Protein AF-A0A5C1QBK5-F1 (afdb_monomer_lite)

Radius of gyration: 17.24 Å; chains: 1; bounding box: 45×34×49 Å

pLDDT: mean 83.77, std 10.71, range [50.0, 95.56]

Foldseek 3Di:
DQVLQVVLLVLLVVLLCLCCVQCCDPLNVLLLVQQDDDPLLVVLSVCSVVNSCVQAPDRHRDLVSSVSNLLSLLSSLLSCVVPCVVCVVVSSVVRGDPPDDDPVRVVVSVVSSVCNVVSSLVSLVSSVVSLVSSQVVQCVVQVPHDGPCVVDPSNVCSCVSSVCSVVVVVD

Organism: NCBI:txid252967

Sequence (171 aa):
MERDNIEILDKIDELQEHFYNYLFTKTVRDISLVVKLKEKDWDYIKRLEGQKSLIFGRRTFKIEEIYQVLVPFVKFIKGVREDVFPHFEIIVKTNTPRLSLSPQEKSIRNILVDNYERNIYTLGKIVLELYELVVVEDLKENKNSTPLCLTMVDIKDIEKDLSFIEDYQNK

Structure (mmCIF, N/CA/C/O backbone):
data_AF-A0A5C1QBK5-F1
#
_entry.id   AF-A0A5C1QBK5-F1
#
loop_
_atom_s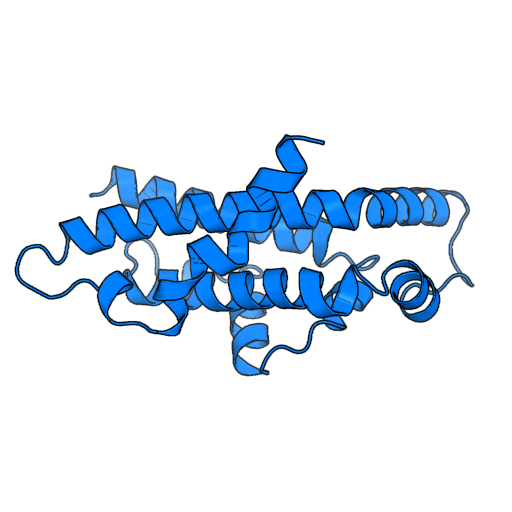ite.group_PDB
_atom_site.id
_atom_site.type_symbol
_atom_site.label_atom_id
_atom_site.label_alt_id
_atom_site.label_comp_id
_atom_site.label_asym_id
_atom_site.label_entity_id
_atom_site.label_seq_id
_atom_site.pdbx_PDB_ins_code
_atom_site.Cartn_x
_atom_site.Cartn_y
_atom_site.Cartn_z
_atom_site.occupancy
_atom_site.B_iso_or_equiv
_atom_site.auth_seq_id
_atom_site.auth_comp_id
_atom_site.auth_asym_id
_atom_site.auth_atom_id
_atom_site.pdbx_PDB_model_num
ATOM 1 N N . MET A 1 1 ? -7.191 9.465 22.309 1.00 52.06 1 MET A N 1
ATOM 2 C CA . MET A 1 1 ? -8.012 10.228 21.346 1.00 52.06 1 MET A CA 1
ATOM 3 C C . MET A 1 1 ? -7.168 11.194 20.535 1.00 52.06 1 MET A C 1
ATOM 5 O O . MET A 1 1 ? -6.851 10.835 19.421 1.00 52.06 1 MET A O 1
ATOM 9 N N . GLU A 1 2 ? -6.724 12.360 21.031 1.00 58.59 2 GLU A N 1
ATOM 10 C CA . GLU A 1 2 ? -6.008 13.308 20.141 1.00 58.59 2 GLU A CA 1
ATOM 11 C C . GLU A 1 2 ? -4.631 12.792 19.671 1.00 58.59 2 GLU A C 1
ATOM 13 O O . GLU A 1 2 ? -4.228 13.067 18.549 1.00 58.59 2 GLU A O 1
ATOM 18 N N . ARG A 1 3 ? -3.938 11.982 20.488 1.00 58.97 3 ARG A N 1
ATOM 19 C CA . ARG A 1 3 ? -2.621 11.413 20.149 1.00 58.97 3 ARG A CA 1
ATOM 20 C C . ARG A 1 3 ? -2.696 10.247 19.154 1.00 58.97 3 ARG A C 1
ATOM 22 O O . ARG A 1 3 ? -1.925 10.230 18.205 1.00 58.97 3 ARG A O 1
ATOM 29 N N . ASP A 1 4 ? -3.645 9.333 19.348 1.00 62.50 4 ASP A N 1
ATOM 30 C CA . ASP A 1 4 ? -3.846 8.160 18.477 1.00 62.50 4 ASP A CA 1
ATOM 31 C C . ASP A 1 4 ? -4.319 8.594 17.072 1.00 62.50 4 ASP A C 1
ATOM 33 O O . ASP A 1 4 ? -3.894 8.053 16.054 1.00 62.50 4 ASP A O 1
ATOM 37 N N . ASN A 1 5 ? -5.108 9.676 17.003 1.00 75.00 5 ASN A N 1
ATOM 38 C CA . ASN A 1 5 ? -5.516 10.289 15.739 1.00 75.00 5 ASN A CA 1
ATOM 39 C C . ASN A 1 5 ? -4.343 10.910 14.969 1.00 75.00 5 ASN A C 1
ATOM 41 O O . ASN A 1 5 ? -4.365 10.918 13.741 1.00 75.00 5 ASN A O 1
ATOM 45 N N . ILE A 1 6 ? -3.331 11.438 15.664 1.00 82.31 6 ILE A N 1
ATOM 46 C CA . ILE A 1 6 ? -2.122 11.963 15.014 1.00 82.31 6 ILE A CA 1
ATOM 47 C C . ILE A 1 6 ? -1.321 10.809 14.411 1.00 82.31 6 ILE A C 1
ATOM 49 O O . ILE A 1 6 ? -0.935 10.896 13.254 1.00 82.31 6 ILE A O 1
ATOM 53 N N . GLU A 1 7 ? -1.159 9.704 15.138 1.00 87.56 7 GLU A N 1
ATOM 54 C CA . GLU A 1 7 ? -0.406 8.539 14.658 1.00 87.56 7 GLU A CA 1
ATOM 55 C C . GLU A 1 7 ? -1.036 7.897 13.410 1.00 87.56 7 GLU A C 1
ATOM 57 O O . GLU A 1 7 ? -0.335 7.613 12.439 1.00 87.56 7 GLU A O 1
ATOM 62 N N . ILE A 1 8 ? -2.367 7.749 13.379 1.00 89.38 8 ILE A N 1
ATOM 63 C CA . ILE A 1 8 ? -3.096 7.277 12.187 1.00 89.38 8 ILE A CA 1
ATOM 64 C C . ILE A 1 8 ? -2.873 8.222 11.000 1.00 89.38 8 ILE A C 1
ATOM 66 O O . ILE A 1 8 ? -2.632 7.775 9.877 1.00 89.38 8 ILE A O 1
ATOM 70 N N . LEU A 1 9 ? -2.941 9.536 11.229 1.00 87.31 9 LEU A N 1
ATOM 71 C CA . LEU A 1 9 ? -2.719 10.521 10.174 1.00 87.31 9 LEU A CA 1
ATOM 72 C C . LEU A 1 9 ? -1.276 10.484 9.665 1.00 87.31 9 LEU A C 1
ATOM 74 O O . LEU A 1 9 ? -1.084 10.522 8.449 1.00 87.31 9 LEU A O 1
ATOM 78 N N . ASP A 1 10 ? -0.290 10.379 10.548 1.00 89.00 10 ASP A N 1
ATOM 79 C CA . ASP A 1 10 ? 1.123 10.275 10.180 1.00 89.00 10 ASP A CA 1
ATOM 80 C C . ASP A 1 10 ? 1.373 9.005 9.351 1.00 89.00 10 ASP A C 1
ATOM 82 O O . ASP A 1 10 ? 2.057 9.053 8.328 1.00 89.00 10 ASP A O 1
ATOM 86 N N . LYS A 1 11 ? 0.733 7.881 9.701 1.00 91.69 11 LYS A N 1
ATOM 87 C CA . LYS A 1 11 ? 0.807 6.650 8.898 1.00 91.69 11 LYS A CA 1
ATOM 88 C C . LYS A 1 11 ? 0.146 6.765 7.532 1.00 91.69 11 LYS A C 1
ATOM 90 O O . LYS A 1 11 ? 0.627 6.170 6.570 1.00 91.69 11 LYS A O 1
ATOM 95 N N . ILE A 1 12 ? -0.920 7.548 7.407 1.00 90.69 12 ILE A N 1
ATOM 96 C CA . ILE A 1 12 ? -1.511 7.855 6.099 1.00 90.69 12 ILE A CA 1
ATOM 97 C C . ILE A 1 12 ? -0.558 8.707 5.249 1.00 90.69 12 ILE A C 1
ATOM 99 O O . ILE A 1 12 ? -0.485 8.486 4.040 1.00 90.69 12 ILE A O 1
ATOM 103 N N . ASP A 1 13 ? 0.179 9.645 5.855 1.00 89.44 13 ASP A N 1
ATOM 104 C CA . ASP A 1 13 ? 1.202 10.413 5.131 1.00 89.44 13 ASP A CA 1
ATOM 105 C C . ASP A 1 13 ? 2.324 9.495 4.653 1.00 89.44 13 ASP A C 1
ATOM 107 O O . ASP A 1 13 ? 2.663 9.513 3.472 1.00 89.44 13 ASP A O 1
ATOM 111 N N . GLU A 1 14 ? 2.831 8.626 5.530 1.00 93.06 14 GLU A N 1
ATOM 112 C CA . GLU A 1 14 ? 3.853 7.640 5.174 1.00 93.06 14 GLU A CA 1
ATOM 113 C C . GLU A 1 14 ? 3.384 6.727 4.028 1.00 93.06 14 GLU A C 1
ATOM 115 O O . GLU A 1 14 ? 4.115 6.510 3.060 1.00 93.06 14 GLU A O 1
ATOM 120 N N . LEU A 1 15 ? 2.137 6.245 4.091 1.00 93.81 15 LEU A N 1
ATOM 121 C CA . LEU A 1 15 ? 1.512 5.429 3.047 1.00 93.81 15 LEU A CA 1
ATOM 122 C C . LEU A 1 15 ? 1.484 6.157 1.699 1.00 93.81 15 LEU A C 1
ATOM 124 O O . LEU A 1 15 ? 1.881 5.597 0.673 1.00 93.81 15 LEU A O 1
ATOM 128 N N . GLN A 1 16 ? 1.002 7.402 1.702 1.00 92.19 16 GLN A N 1
ATOM 129 C CA . GLN A 1 16 ? 0.897 8.227 0.506 1.00 92.19 16 GLN A CA 1
ATOM 130 C C . GLN A 1 16 ? 2.285 8.506 -0.076 1.00 92.19 16 GLN A C 1
ATOM 132 O O . GLN A 1 16 ? 2.523 8.248 -1.258 1.00 92.19 16 GLN A O 1
ATOM 137 N N . GLU A 1 17 ? 3.199 9.032 0.738 1.00 91.94 17 GLU A N 1
ATOM 138 C CA . GLU A 1 17 ? 4.552 9.370 0.311 1.00 91.94 17 GLU A CA 1
ATOM 139 C C . GLU A 1 17 ? 5.257 8.150 -0.269 1.00 91.94 17 GLU A C 1
ATOM 141 O O . GLU A 1 17 ? 5.819 8.229 -1.363 1.00 91.94 17 GLU A O 1
ATOM 146 N N . HIS A 1 18 ? 5.176 7.004 0.408 1.00 94.19 18 HIS A N 1
ATOM 147 C CA . HIS A 1 18 ? 5.823 5.787 -0.059 1.00 94.19 18 HIS A CA 1
ATOM 148 C C . HIS A 1 18 ? 5.244 5.310 -1.396 1.00 94.19 18 HIS A C 1
ATOM 150 O O . HIS A 1 18 ? 5.989 5.017 -2.337 1.00 94.19 18 HIS A O 1
ATOM 156 N N . PHE A 1 19 ? 3.915 5.288 -1.531 1.00 94.31 19 PHE A N 1
ATOM 157 C CA . PHE A 1 19 ? 3.277 4.882 -2.780 1.00 94.31 19 PHE A CA 1
ATOM 158 C C . PHE A 1 19 ? 3.685 5.782 -3.954 1.00 94.31 19 PHE A C 1
ATOM 160 O O . PHE A 1 19 ? 4.154 5.285 -4.982 1.00 94.31 19 PHE A O 1
ATOM 167 N N . TYR A 1 20 ? 3.567 7.104 -3.815 1.00 92.12 20 TYR A N 1
ATOM 168 C CA . TYR A 1 20 ? 3.830 8.023 -4.925 1.00 92.12 20 TYR A CA 1
ATOM 169 C C . TYR A 1 20 ? 5.321 8.165 -5.252 1.00 92.12 20 TYR A C 1
ATOM 171 O O . TYR A 1 20 ? 5.682 8.218 -6.431 1.00 92.12 20 TYR A O 1
ATOM 179 N N . ASN A 1 21 ? 6.197 8.144 -4.244 1.00 91.50 21 ASN A N 1
ATOM 180 C CA . ASN A 1 21 ? 7.635 8.327 -4.447 1.00 91.50 21 ASN A CA 1
ATOM 181 C C . ASN A 1 21 ? 8.349 7.069 -4.949 1.00 91.50 21 ASN A C 1
ATOM 183 O O . ASN A 1 21 ? 9.421 7.192 -5.543 1.00 91.50 21 ASN A O 1
ATOM 187 N N . TYR A 1 22 ? 7.778 5.875 -4.747 1.00 90.75 22 TYR A N 1
ATOM 188 C CA . TYR A 1 22 ? 8.465 4.623 -5.082 1.00 90.75 22 TYR A CA 1
ATOM 189 C C . TYR A 1 22 ? 7.689 3.687 -6.004 1.00 90.75 22 TYR A C 1
ATOM 191 O O . TYR A 1 22 ? 8.316 2.957 -6.768 1.00 90.75 22 TYR A O 1
ATOM 199 N N . LEU A 1 23 ? 6.355 3.711 -5.982 1.00 91.69 23 LEU A N 1
ATOM 200 C CA . LEU A 1 23 ? 5.511 2.770 -6.734 1.00 91.69 23 LEU A CA 1
ATOM 201 C C . LEU A 1 23 ? 4.685 3.444 -7.830 1.00 91.69 23 LEU A C 1
ATOM 203 O O . LEU A 1 23 ? 4.224 2.773 -8.753 1.00 91.69 23 LEU A O 1
ATOM 207 N N . PHE A 1 24 ? 4.543 4.766 -7.780 1.00 91.06 24 PHE A N 1
ATOM 208 C CA . PHE A 1 24 ? 3.801 5.545 -8.769 1.00 91.06 24 PHE A CA 1
ATOM 209 C C . PHE A 1 24 ? 4.639 6.631 -9.455 1.00 91.06 24 PHE A C 1
ATOM 211 O O . PHE A 1 24 ? 4.108 7.565 -10.058 1.00 91.06 24 PHE A O 1
ATOM 218 N N . THR A 1 25 ? 5.965 6.482 -9.432 1.00 87.12 25 THR A N 1
ATOM 219 C CA . THR A 1 25 ? 6.871 7.356 -10.189 1.00 87.12 25 THR A CA 1
ATOM 220 C C . THR A 1 25 ? 6.690 7.167 -11.690 1.00 87.12 25 THR A C 1
ATOM 222 O O . THR A 1 25 ? 6.301 6.094 -12.149 1.00 87.12 25 THR A O 1
ATOM 225 N N . LYS A 1 26 ? 7.087 8.163 -12.493 1.00 84.19 26 LYS A N 1
ATOM 226 C CA . LYS A 1 26 ? 7.086 8.077 -13.967 1.00 84.19 26 LYS A CA 1
ATOM 227 C C . LYS A 1 26 ? 7.711 6.780 -14.511 1.00 84.19 26 LYS A C 1
ATOM 229 O O . LYS A 1 26 ? 7.335 6.327 -15.583 1.00 84.19 26 LYS A O 1
ATOM 234 N N . THR A 1 27 ? 8.667 6.205 -13.789 1.00 81.69 27 THR A N 1
ATOM 235 C CA . THR A 1 27 ? 9.446 5.047 -14.227 1.00 81.69 27 THR A CA 1
ATOM 236 C C . THR A 1 27 ? 8.742 3.711 -14.004 1.00 81.69 27 THR A C 1
ATOM 238 O O . THR A 1 27 ? 8.862 2.825 -14.844 1.00 81.69 27 THR A O 1
ATOM 241 N N . VAL A 1 28 ? 8.045 3.543 -12.876 1.00 86.62 28 VAL A N 1
ATOM 242 C CA . VAL A 1 28 ? 7.423 2.258 -12.489 1.00 86.62 28 VAL A CA 1
ATOM 243 C C . VAL A 1 28 ? 5.898 2.322 -12.414 1.00 86.62 28 VAL A C 1
ATOM 245 O O . VAL A 1 28 ? 5.253 1.301 -12.201 1.00 86.62 28 VAL A O 1
ATOM 248 N N . ARG A 1 29 ? 5.301 3.495 -12.649 1.00 89.81 29 ARG A N 1
ATOM 249 C CA . ARG A 1 29 ? 3.847 3.684 -12.684 1.00 89.81 29 ARG A CA 1
ATOM 250 C C . ARG A 1 29 ? 3.162 2.710 -13.633 1.00 89.81 29 ARG A C 1
ATOM 252 O O . ARG A 1 29 ? 2.156 2.126 -13.253 1.00 89.81 29 ARG A O 1
ATOM 259 N N . ASP A 1 30 ? 3.712 2.502 -14.825 1.00 88.88 30 ASP A N 1
ATOM 260 C CA . ASP A 1 30 ? 3.095 1.619 -15.820 1.00 88.88 30 ASP A CA 1
ATOM 261 C C . ASP A 1 30 ? 3.122 0.144 -15.389 1.00 88.88 30 ASP A C 1
ATOM 263 O O . ASP A 1 30 ? 2.242 -0.615 -15.775 1.00 88.88 30 ASP A O 1
ATOM 267 N N . ILE A 1 31 ? 4.068 -0.257 -14.527 1.00 90.00 31 ILE A N 1
ATOM 268 C CA . ILE A 1 31 ? 4.068 -1.579 -13.877 1.00 90.00 31 ILE A CA 1
ATOM 269 C C . ILE A 1 31 ? 2.905 -1.654 -12.881 1.00 90.00 31 ILE A C 1
ATOM 271 O O . ILE A 1 31 ? 2.113 -2.591 -12.923 1.00 90.00 31 ILE A O 1
ATOM 275 N N . SER A 1 32 ? 2.758 -0.637 -12.028 1.00 90.50 32 SER A N 1
ATOM 276 C CA . SER A 1 32 ? 1.678 -0.558 -11.035 1.00 90.50 32 SER A CA 1
ATOM 277 C C . SER A 1 32 ? 0.285 -0.477 -11.670 1.00 90.50 32 SER A C 1
ATOM 279 O O . SER A 1 32 ? -0.674 -1.016 -11.127 1.00 90.50 32 SER A O 1
ATOM 281 N N . LEU A 1 33 ? 0.155 0.144 -12.844 1.00 92.06 33 LEU A N 1
ATOM 282 C CA . LEU A 1 33 ? -1.109 0.237 -13.580 1.00 92.06 33 LEU A CA 1
ATOM 283 C C . LEU A 1 33 ? -1.544 -1.079 -14.247 1.00 92.06 33 LEU A C 1
ATOM 285 O O . LEU A 1 33 ? -2.687 -1.166 -14.693 1.00 92.06 33 LEU A O 1
ATOM 289 N N . VAL A 1 34 ? -0.687 -2.109 -14.293 1.00 91.75 34 VAL A N 1
ATOM 290 C CA . VAL A 1 34 ? -1.093 -3.458 -14.740 1.00 91.75 34 VAL A CA 1
ATOM 291 C C . VAL A 1 34 ? -2.099 -4.085 -13.773 1.00 91.75 34 VAL A C 1
ATOM 293 O O . VAL A 1 34 ? -2.924 -4.902 -14.187 1.00 91.75 34 VAL A O 1
ATOM 296 N N . VAL A 1 35 ? -2.061 -3.684 -12.501 1.00 93.12 35 VAL A N 1
ATOM 297 C CA . VAL A 1 35 ? -2.959 -4.196 -11.470 1.00 93.12 35 VAL A CA 1
ATOM 298 C C . VAL A 1 35 ? -4.405 -3.820 -11.789 1.00 93.12 35 VAL A C 1
ATOM 300 O O . VAL A 1 35 ? -4.774 -2.643 -11.878 1.00 93.12 35 VAL A O 1
ATOM 303 N N . LYS A 1 36 ? -5.256 -4.839 -11.927 1.00 90.31 36 LYS A N 1
ATOM 304 C CA . LYS A 1 36 ? -6.671 -4.672 -12.274 1.00 90.31 36 LYS A CA 1
ATOM 305 C C . LYS A 1 36 ? -7.502 -4.306 -11.047 1.00 90.31 36 LYS A C 1
ATOM 307 O O . LYS A 1 36 ? -8.185 -5.145 -10.466 1.00 90.31 36 LYS A O 1
ATOM 312 N N . LEU A 1 37 ? -7.485 -3.029 -10.683 1.00 92.12 37 LEU A N 1
ATOM 313 C CA . LEU A 1 37 ? -8.414 -2.477 -9.697 1.00 92.12 37 LEU A CA 1
ATOM 314 C C . LEU A 1 37 ? -9.679 -1.937 -10.360 1.00 92.12 37 LEU A C 1
ATOM 316 O O . LEU A 1 37 ? -9.672 -1.524 -11.522 1.00 92.12 37 LEU A O 1
ATOM 320 N N . LYS A 1 38 ? -10.777 -1.900 -9.598 1.00 93.00 38 LYS A N 1
ATOM 321 C CA . LYS A 1 38 ? -11.982 -1.180 -10.023 1.00 93.00 38 LYS A CA 1
ATOM 322 C C . LYS A 1 38 ? -11.653 0.310 -10.111 1.00 93.00 38 LYS A C 1
ATOM 324 O O . LYS A 1 38 ? -10.895 0.819 -9.291 1.00 93.00 38 LYS A O 1
ATOM 329 N N . GLU A 1 39 ? -12.273 1.016 -11.053 1.00 89.75 39 GLU A N 1
ATOM 330 C CA . GLU A 1 39 ? -12.058 2.459 -11.258 1.00 89.75 39 GLU A CA 1
ATOM 331 C C . GLU A 1 39 ? -12.210 3.257 -9.957 1.00 89.75 39 GLU A C 1
ATOM 333 O O . GLU A 1 39 ? -11.337 4.046 -9.613 1.00 89.75 39 GLU A O 1
ATOM 338 N N . LYS A 1 40 ? -13.235 2.929 -9.159 1.00 90.06 40 LYS A N 1
ATOM 339 C CA . LYS A 1 40 ? -13.445 3.527 -7.837 1.00 90.06 40 LYS A CA 1
ATOM 340 C C . LYS A 1 40 ? -12.234 3.393 -6.904 1.00 90.06 40 LYS A C 1
ATOM 342 O O . LYS A 1 40 ? -11.917 4.339 -6.198 1.00 90.06 40 LYS A O 1
ATOM 347 N N . ASP A 1 41 ? -11.559 2.243 -6.897 1.00 91.62 41 ASP A N 1
ATOM 348 C CA . ASP A 1 41 ? -10.449 1.971 -5.981 1.00 91.62 41 ASP A CA 1
ATOM 349 C C . ASP A 1 41 ? -9.212 2.770 -6.437 1.00 91.62 41 ASP A C 1
ATOM 351 O O . ASP A 1 41 ? -8.529 3.386 -5.620 1.00 91.62 41 ASP A O 1
ATOM 355 N N . TRP A 1 42 ? -8.993 2.870 -7.756 1.00 92.38 42 TRP A N 1
ATOM 356 C CA . TRP A 1 42 ? -7.981 3.761 -8.331 1.00 92.38 42 TRP A CA 1
ATOM 357 C C . TRP A 1 42 ? -8.251 5.235 -8.033 1.00 92.38 42 TRP A C 1
ATOM 359 O O . TRP A 1 42 ? -7.317 5.977 -7.736 1.00 92.38 42 TRP A O 1
ATOM 369 N N . ASP A 1 43 ? -9.503 5.674 -8.116 1.00 88.31 43 ASP A N 1
ATOM 370 C CA . ASP A 1 43 ? -9.870 7.058 -7.830 1.00 88.31 43 ASP A CA 1
ATOM 371 C C . ASP A 1 43 ? -9.642 7.415 -6.363 1.00 88.31 43 ASP A C 1
ATOM 373 O O . ASP A 1 43 ? -9.169 8.513 -6.076 1.00 88.31 43 ASP A O 1
ATOM 377 N N . TYR A 1 44 ? -9.908 6.491 -5.437 1.00 87.12 44 TYR A N 1
ATOM 378 C CA . TYR A 1 44 ? -9.576 6.683 -4.026 1.00 87.12 44 TYR A CA 1
ATOM 379 C C . TYR A 1 44 ? -8.065 6.812 -3.804 1.00 87.12 44 TYR A C 1
ATOM 381 O O . TYR A 1 44 ? -7.638 7.766 -3.153 1.00 87.12 44 TYR A O 1
ATOM 389 N N . ILE A 1 45 ? -7.253 5.932 -4.402 1.00 90.31 45 ILE A N 1
ATOM 390 C CA . ILE A 1 45 ? -5.784 6.031 -4.325 1.00 90.31 45 ILE A CA 1
ATOM 391 C C . ILE A 1 45 ? -5.314 7.387 -4.869 1.00 90.31 45 ILE A C 1
ATOM 393 O O . ILE A 1 45 ? -4.562 8.088 -4.194 1.00 90.31 45 ILE A O 1
ATOM 397 N N . LYS A 1 46 ? -5.801 7.803 -6.047 1.00 86.69 46 LYS A N 1
ATOM 398 C CA . LYS A 1 46 ? -5.445 9.087 -6.685 1.00 86.69 46 LYS A CA 1
ATOM 399 C C . LYS A 1 46 ? -5.851 10.301 -5.862 1.00 86.69 46 LYS A C 1
ATOM 401 O O . LYS A 1 46 ? -5.121 11.281 -5.830 1.00 86.69 46 LYS A O 1
ATOM 406 N N . ARG A 1 47 ? -7.002 10.266 -5.189 1.00 83.19 47 ARG A N 1
ATOM 407 C CA . ARG A 1 47 ? -7.436 11.378 -4.327 1.00 83.19 47 ARG A CA 1
ATOM 408 C C . ARG A 1 47 ? -6.484 11.605 -3.161 1.00 83.19 47 ARG A C 1
ATOM 410 O O . ARG A 1 47 ? -6.369 12.734 -2.702 1.00 83.19 47 ARG A O 1
ATOM 417 N N . LEU A 1 48 ? -5.769 10.580 -2.706 1.00 82.31 48 LEU A N 1
ATOM 418 C CA . LEU A 1 48 ? -4.744 10.780 -1.687 1.00 82.31 48 LEU A CA 1
ATOM 419 C C . LEU A 1 48 ? -3.545 11.571 -2.213 1.00 82.31 48 LEU A C 1
ATOM 421 O O . LEU A 1 48 ? -2.855 12.167 -1.402 1.00 82.31 48 LEU A O 1
ATOM 425 N N . GLU A 1 49 ? -3.329 11.679 -3.529 1.00 81.12 49 GLU A N 1
ATOM 426 C CA . GLU A 1 49 ? -2.280 12.524 -4.112 1.00 81.12 49 GLU A CA 1
ATOM 427 C C . GLU A 1 49 ? -2.551 14.012 -3.824 1.00 81.12 49 GLU A C 1
ATOM 429 O O . GLU A 1 49 ? -3.252 14.712 -4.555 1.00 81.12 49 GLU A O 1
ATOM 434 N N . GLY A 1 50 ? -2.016 14.507 -2.707 1.00 66.12 50 GLY A N 1
ATOM 435 C CA . GLY A 1 50 ? -2.074 15.923 -2.343 1.00 66.12 50 GLY A CA 1
ATOM 436 C C . GLY A 1 50 ? -3.433 16.429 -1.844 1.00 66.12 50 GLY A C 1
ATOM 437 O O . GLY A 1 50 ? -3.565 17.634 -1.627 1.00 66.12 50 GLY A O 1
ATOM 438 N N . GLN A 1 51 ? -4.432 15.561 -1.622 1.00 68.56 51 GLN A N 1
ATOM 439 C CA . GLN A 1 51 ? -5.757 15.969 -1.116 1.00 68.56 51 GLN A CA 1
ATOM 440 C C . GLN A 1 51 ? -6.153 15.341 0.225 1.00 68.56 51 GLN A C 1
ATOM 442 O O . GLN A 1 51 ? -7.331 15.339 0.578 1.00 68.56 51 GLN A O 1
ATOM 447 N N . LYS A 1 52 ? -5.188 14.883 1.032 1.00 68.00 52 LYS A N 1
ATOM 448 C CA . LYS A 1 52 ? -5.442 14.366 2.390 1.00 68.00 52 LYS A CA 1
ATOM 449 C C . LYS A 1 52 ? -6.337 15.290 3.233 1.00 68.00 52 LYS A C 1
ATOM 451 O O . LYS A 1 52 ? -7.267 14.830 3.890 1.00 68.00 52 LYS A O 1
ATOM 456 N N . SER A 1 53 ? -6.110 16.604 3.163 1.00 64.50 53 SER A N 1
ATOM 457 C CA . SER A 1 53 ? -6.902 17.612 3.888 1.00 64.50 53 SER A CA 1
ATOM 458 C C . SER A 1 53 ? -8.359 17.728 3.418 1.00 64.50 53 SER A C 1
ATOM 460 O O . SER A 1 53 ? -9.205 18.204 4.177 1.00 64.50 53 SER A O 1
ATOM 462 N N . LEU A 1 54 ? -8.661 17.295 2.188 1.00 61.22 54 LEU A N 1
ATOM 463 C CA . LEU A 1 54 ? -10.024 17.207 1.657 1.00 61.22 54 LEU A CA 1
ATOM 464 C C . LEU A 1 54 ? -10.719 15.908 2.080 1.00 61.22 54 LEU A C 1
ATOM 466 O O . LEU A 1 54 ? -11.944 15.886 2.147 1.00 61.22 54 LEU A O 1
ATOM 470 N N . ILE A 1 55 ? -9.951 14.853 2.370 1.00 65.06 55 ILE A N 1
ATOM 471 C CA . ILE A 1 55 ? -10.473 13.537 2.760 1.00 65.06 55 ILE A CA 1
ATOM 472 C C . ILE A 1 55 ? -10.808 13.500 4.255 1.00 65.06 55 ILE A C 1
ATOM 474 O O . ILE A 1 55 ? -11.881 13.040 4.615 1.00 65.06 55 ILE A O 1
ATOM 478 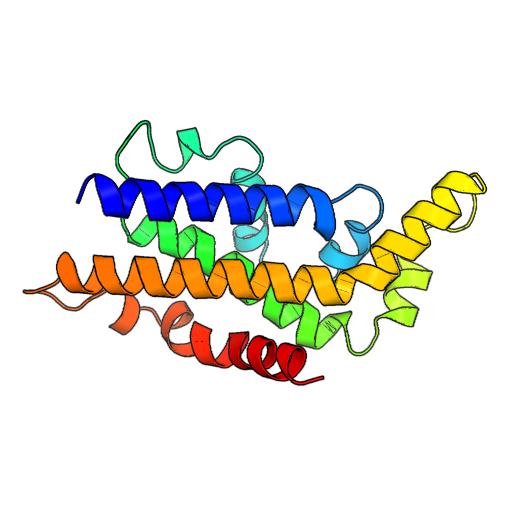N N . PHE A 1 56 ? -9.936 14.029 5.117 1.00 66.62 56 PHE A N 1
ATOM 479 C CA . PHE A 1 56 ? -10.056 13.879 6.580 1.00 66.62 56 PHE A CA 1
ATOM 480 C C . PHE A 1 56 ? -10.456 15.163 7.320 1.00 66.62 56 PHE A C 1
ATOM 482 O O . PHE A 1 56 ? -10.367 15.256 8.546 1.00 66.62 56 PHE A O 1
ATOM 489 N N . GLY A 1 57 ? -10.854 16.201 6.579 1.00 61.19 57 GLY A N 1
ATOM 490 C CA . GLY A 1 57 ? -11.041 17.536 7.139 1.00 61.19 57 GLY A CA 1
ATOM 491 C C . GLY A 1 57 ? -9.767 18.059 7.818 1.00 61.19 57 GLY A C 1
ATOM 492 O O . GLY A 1 57 ? -8.672 17.520 7.663 1.00 61.19 57 GLY A O 1
ATOM 493 N N . ARG A 1 58 ? -9.871 19.158 8.577 1.00 58.56 58 ARG A N 1
ATOM 494 C CA . ARG A 1 58 ? -8.674 19.776 9.173 1.00 58.56 58 ARG A CA 1
ATOM 495 C C . ARG A 1 58 ? -8.137 19.057 10.415 1.00 58.56 58 ARG A C 1
ATOM 497 O O . ARG A 1 58 ? -6.970 19.298 10.704 1.00 58.56 58 ARG A O 1
ATOM 504 N N . ARG A 1 59 ? -8.930 18.260 11.157 1.00 58.88 59 ARG A N 1
ATOM 505 C CA . ARG A 1 59 ? -8.519 17.650 12.455 1.00 58.88 59 ARG A CA 1
ATOM 506 C C . ARG A 1 59 ? -9.313 16.416 12.930 1.00 58.88 59 ARG A C 1
ATOM 508 O O . ARG A 1 59 ? -9.020 15.918 14.011 1.00 58.88 59 ARG A O 1
ATOM 515 N N . THR A 1 60 ? -10.326 15.945 12.202 1.00 68.00 60 THR A N 1
ATOM 516 C CA . THR A 1 60 ? -11.207 14.858 12.674 1.00 68.00 60 THR A CA 1
ATOM 517 C C . THR A 1 60 ? -11.639 13.993 11.500 1.00 68.00 60 THR A C 1
ATOM 519 O O . THR A 1 60 ? -12.332 14.493 10.616 1.00 68.00 60 THR A O 1
ATOM 522 N N . PHE A 1 61 ? -11.260 12.719 11.523 1.00 77.69 61 PHE A N 1
ATOM 523 C CA . PHE A 1 61 ? -11.703 11.709 10.568 1.00 77.69 61 PHE A CA 1
ATOM 524 C C . PHE A 1 61 ? -12.711 10.767 11.219 1.00 77.69 61 PHE A C 1
ATOM 526 O O . PHE A 1 61 ? -12.753 10.635 12.443 1.00 77.69 61 PHE A O 1
ATOM 533 N N . LYS A 1 62 ? -13.504 10.096 10.392 1.00 84.88 62 LYS A N 1
ATOM 534 C CA . LYS A 1 62 ? -14.275 8.923 10.796 1.00 84.88 62 LYS A CA 1
ATOM 535 C C . LYS A 1 62 ? -13.489 7.659 10.471 1.00 84.88 62 LYS A C 1
ATOM 537 O O . LYS A 1 62 ? -12.828 7.595 9.436 1.00 84.88 62 LYS A O 1
ATOM 542 N N . ILE A 1 63 ? -13.586 6.637 11.314 1.00 86.88 63 ILE A N 1
ATOM 543 C CA . ILE A 1 63 ? -12.913 5.347 11.098 1.00 86.88 63 ILE A CA 1
ATOM 544 C C . ILE A 1 63 ? -13.281 4.741 9.732 1.00 86.88 63 ILE A C 1
ATOM 546 O O . ILE A 1 63 ? -12.417 4.220 9.026 1.00 86.88 63 ILE A O 1
ATOM 550 N N . GLU A 1 64 ? -14.534 4.898 9.295 1.00 86.44 64 GLU A N 1
ATOM 551 C CA . GLU A 1 64 ? -14.996 4.488 7.967 1.00 86.44 64 GLU A CA 1
ATOM 552 C C . GLU A 1 64 ? -14.169 5.110 6.832 1.00 86.44 64 GLU A C 1
ATOM 554 O O . GLU A 1 64 ? -13.919 4.455 5.821 1.00 86.44 64 GLU A O 1
ATOM 559 N N . GLU A 1 65 ? -13.748 6.370 6.976 1.00 86.38 65 GLU A N 1
ATOM 560 C CA . GLU A 1 65 ? -12.959 7.086 5.967 1.00 86.38 65 GLU A CA 1
ATOM 561 C C . GLU A 1 65 ? -11.548 6.501 5.866 1.00 86.38 65 GLU A C 1
ATOM 563 O O . GLU A 1 65 ? -11.005 6.386 4.767 1.00 86.38 65 GLU A O 1
ATOM 568 N N . ILE A 1 66 ? -10.972 6.057 6.988 1.00 88.38 66 ILE A N 1
ATOM 569 C CA . ILE A 1 66 ? -9.658 5.407 6.993 1.00 88.38 66 ILE A CA 1
ATOM 570 C C . ILE A 1 66 ? -9.739 4.026 6.338 1.00 88.38 66 ILE A C 1
ATOM 572 O O . ILE A 1 66 ? -8.889 3.676 5.518 1.00 88.38 66 ILE A O 1
ATOM 576 N N . TYR A 1 67 ? -10.802 3.261 6.596 1.00 89.31 67 TYR A N 1
ATOM 577 C CA . TYR A 1 67 ? -11.011 1.989 5.903 1.00 89.31 67 TYR A CA 1
ATOM 578 C C . TYR A 1 67 ? -11.253 2.154 4.397 1.00 89.31 67 TYR A C 1
ATOM 580 O O . TYR A 1 67 ? -10.795 1.321 3.611 1.00 89.31 67 TYR A O 1
ATOM 588 N N . GLN A 1 68 ? -11.907 3.240 3.968 1.00 88.19 68 GLN A N 1
ATOM 589 C CA . GLN A 1 68 ? -12.028 3.579 2.543 1.00 88.19 68 GLN A CA 1
ATOM 590 C C . GLN A 1 68 ? -10.673 3.860 1.882 1.00 88.19 68 GLN A C 1
ATOM 592 O O . GLN A 1 68 ? -10.548 3.667 0.674 1.00 88.19 68 GLN A O 1
ATOM 597 N N . VAL A 1 69 ? -9.666 4.274 2.656 1.00 88.00 69 VAL A N 1
ATOM 598 C CA . VAL A 1 69 ? -8.282 4.405 2.191 1.00 88.00 69 VAL A CA 1
ATOM 599 C C . VAL A 1 69 ? -7.563 3.061 2.189 1.00 88.00 69 VAL A C 1
ATOM 601 O O . VAL A 1 69 ? -6.974 2.699 1.175 1.00 88.00 69 VAL A O 1
ATOM 604 N N . LEU A 1 70 ? -7.640 2.294 3.276 1.00 91.12 70 LEU A N 1
ATOM 605 C CA . LEU A 1 70 ? -6.923 1.023 3.423 1.00 91.12 70 LEU A CA 1
ATOM 606 C C . LEU A 1 70 ? -7.295 -0.006 2.349 1.00 91.12 70 LEU A C 1
ATOM 608 O O . LEU A 1 70 ? -6.419 -0.601 1.720 1.00 91.12 70 LEU A O 1
ATOM 612 N N . VAL A 1 71 ? -8.593 -0.207 2.113 1.00 92.25 71 VAL A N 1
ATOM 613 C CA . VAL A 1 71 ? -9.094 -1.296 1.258 1.00 92.25 71 VAL A CA 1
ATOM 614 C C . VAL A 1 71 ? -8.543 -1.236 -0.180 1.00 92.25 71 VAL A C 1
ATOM 616 O O . VAL A 1 71 ? -8.084 -2.270 -0.676 1.00 92.25 71 VAL A O 1
ATOM 619 N N . PRO A 1 72 ? -8.536 -0.083 -0.878 1.00 93.50 72 PRO A N 1
ATOM 620 C CA . PRO A 1 72 ? -7.883 0.045 -2.180 1.00 93.50 72 PRO A CA 1
ATOM 621 C C . PRO A 1 72 ? -6.400 -0.344 -2.191 1.00 93.50 72 PRO A C 1
ATOM 623 O O . PRO A 1 72 ? -5.972 -1.026 -3.123 1.00 93.50 72 PRO A O 1
ATOM 626 N N . PHE A 1 73 ? -5.621 0.031 -1.170 1.00 94.81 73 PHE A N 1
ATOM 627 C CA . PHE A 1 73 ? -4.199 -0.328 -1.105 1.00 94.81 73 PHE A CA 1
ATOM 628 C C . PHE A 1 73 ? -3.983 -1.817 -0.854 1.00 94.81 73 PHE A C 1
ATOM 630 O O . PHE A 1 73 ? -3.119 -2.412 -1.493 1.00 94.81 73 PHE A O 1
ATOM 637 N N . VAL A 1 74 ? -4.794 -2.448 -0.003 1.00 94.44 74 VAL A N 1
ATOM 638 C CA . VAL A 1 74 ? -4.743 -3.908 0.188 1.00 94.44 74 VAL A CA 1
ATOM 639 C C . VAL A 1 74 ? -5.028 -4.626 -1.130 1.00 94.44 74 VAL A C 1
ATOM 641 O O . VAL A 1 74 ? -4.266 -5.500 -1.543 1.00 94.44 74 VAL A O 1
ATOM 644 N N . LYS A 1 75 ? -6.079 -4.207 -1.848 1.00 94.25 75 LYS A N 1
ATOM 645 C CA . LYS A 1 75 ? -6.417 -4.756 -3.172 1.00 94.25 75 LYS A CA 1
ATOM 646 C C . LYS A 1 75 ? -5.297 -4.533 -4.185 1.00 94.25 75 LYS A C 1
ATOM 648 O O . LYS A 1 75 ? -5.009 -5.435 -4.969 1.00 94.25 75 LYS A O 1
ATOM 653 N N . PHE A 1 76 ? -4.654 -3.365 -4.160 1.00 95.56 76 PHE A N 1
ATOM 654 C CA . PHE A 1 76 ? -3.487 -3.077 -4.990 1.00 95.56 76 PHE A CA 1
ATOM 655 C C . PHE A 1 76 ? -2.348 -4.059 -4.703 1.00 95.56 76 PHE A C 1
ATOM 657 O O . PHE A 1 76 ? -1.877 -4.724 -5.620 1.00 95.56 76 PHE A O 1
ATOM 664 N N . ILE A 1 77 ? -1.944 -4.194 -3.438 1.00 95.12 77 ILE A N 1
ATOM 665 C CA . ILE A 1 77 ? -0.845 -5.072 -3.012 1.00 95.12 77 ILE A CA 1
ATOM 666 C C . ILE A 1 77 ? -1.128 -6.527 -3.400 1.00 95.12 77 ILE A C 1
ATOM 668 O O . ILE A 1 77 ? -0.267 -7.200 -3.969 1.00 95.12 77 ILE A O 1
ATOM 672 N N . LYS A 1 78 ? -2.354 -6.998 -3.154 1.00 93.19 78 LYS A N 1
ATOM 673 C CA . LYS A 1 78 ? -2.803 -8.331 -3.560 1.00 93.19 78 LYS A CA 1
ATOM 674 C C . LYS A 1 78 ? -2.706 -8.529 -5.069 1.00 93.19 78 LYS A C 1
ATOM 676 O O . LYS A 1 78 ? -2.130 -9.514 -5.520 1.00 93.19 78 LYS A O 1
ATOM 681 N N . GLY A 1 79 ? -3.203 -7.572 -5.846 1.00 93.88 79 GLY A N 1
ATOM 682 C CA . GLY A 1 79 ? -3.119 -7.634 -7.299 1.00 93.88 79 GLY A CA 1
ATOM 683 C C . GLY A 1 79 ? -1.676 -7.582 -7.814 1.00 93.88 79 GLY A C 1
ATOM 684 O O . GLY A 1 79 ? -1.343 -8.279 -8.764 1.00 93.88 79 GLY A O 1
ATOM 685 N N . VAL A 1 80 ? -0.768 -6.856 -7.155 1.00 94.19 80 VAL A N 1
ATOM 686 C CA . VAL A 1 80 ? 0.667 -6.929 -7.479 1.00 94.19 80 VAL A CA 1
ATOM 687 C C . VAL A 1 80 ? 1.212 -8.338 -7.238 1.00 94.19 80 VAL A C 1
ATOM 689 O O . VAL A 1 80 ? 1.898 -8.891 -8.099 1.00 94.19 80 VAL A O 1
ATOM 692 N N . ARG A 1 81 ? 0.893 -8.948 -6.096 1.00 92.06 81 ARG A N 1
ATOM 693 C CA . ARG A 1 81 ? 1.335 -10.308 -5.770 1.00 92.06 81 ARG A CA 1
ATOM 694 C C . ARG A 1 81 ? 0.812 -11.348 -6.762 1.00 92.06 81 ARG A C 1
ATOM 696 O O . ARG A 1 81 ? 1.553 -12.257 -7.125 1.00 92.06 81 ARG A O 1
ATOM 703 N N . GLU A 1 82 ? -0.450 -11.240 -7.161 1.00 91.62 82 GLU A N 1
ATOM 704 C CA . GLU A 1 82 ? -1.128 -12.234 -8.000 1.00 91.62 82 GLU A CA 1
ATOM 705 C C . GLU A 1 82 ? -0.846 -12.035 -9.497 1.00 91.62 82 GLU A C 1
ATOM 707 O O . GLU A 1 82 ? -0.593 -13.007 -10.208 1.00 91.62 82 GLU A O 1
ATOM 712 N N . ASP A 1 83 ? -0.832 -10.789 -9.976 1.00 91.44 83 ASP A N 1
ATOM 713 C CA . ASP A 1 83 ? -0.742 -10.486 -11.408 1.00 91.44 83 ASP A CA 1
ATOM 714 C C . ASP A 1 83 ? 0.664 -10.051 -11.839 1.00 91.44 83 ASP A C 1
ATOM 716 O O . ASP A 1 83 ? 1.114 -10.397 -12.938 1.00 91.44 83 ASP A O 1
ATOM 720 N N . VAL A 1 84 ? 1.363 -9.285 -10.992 1.00 91.81 84 VAL A N 1
ATOM 721 C CA . VAL A 1 84 ? 2.615 -8.610 -11.366 1.00 91.81 84 VAL A CA 1
ATOM 722 C C . VAL A 1 84 ? 3.836 -9.462 -11.052 1.00 91.81 84 VAL A C 1
ATOM 724 O O . VAL A 1 84 ? 4.618 -9.736 -11.960 1.00 91.81 84 VAL A O 1
ATOM 727 N N . PHE A 1 85 ? 4.012 -9.910 -9.808 1.00 91.12 85 PHE A N 1
ATOM 728 C CA . PHE A 1 85 ? 5.200 -10.672 -9.403 1.00 91.12 85 PHE A CA 1
ATOM 729 C C . PHE A 1 85 ? 5.447 -11.938 -10.239 1.00 91.12 85 PHE A C 1
ATOM 731 O O . PHE A 1 85 ? 6.582 -12.120 -10.684 1.00 91.12 85 PHE A O 1
ATOM 738 N N . PRO A 1 86 ? 4.437 -12.770 -10.567 1.00 90.94 86 PRO A N 1
ATOM 739 C CA . PRO A 1 86 ? 4.667 -13.977 -11.363 1.00 90.94 86 PRO A CA 1
ATOM 740 C C . PRO A 1 86 ? 5.139 -13.691 -12.795 1.00 90.94 86 PRO A C 1
ATOM 742 O O . PRO A 1 86 ? 5.747 -14.547 -13.432 1.00 90.94 86 PRO A O 1
ATOM 745 N N . HIS A 1 87 ? 4.876 -12.485 -13.305 1.00 90.88 87 HIS A N 1
ATOM 746 C CA . HIS A 1 87 ? 5.179 -12.077 -14.678 1.00 90.88 87 HIS A CA 1
ATOM 747 C C . HIS A 1 87 ? 6.099 -10.851 -14.732 1.00 90.88 87 HIS A C 1
ATOM 749 O O . HIS A 1 87 ? 6.140 -10.150 -15.749 1.00 90.88 87 HIS A O 1
ATOM 755 N N . PHE A 1 88 ? 6.830 -10.577 -13.646 1.00 87.25 88 PHE A N 1
ATOM 756 C CA . PHE A 1 88 ? 7.475 -9.286 -13.420 1.00 87.25 88 PHE A CA 1
ATOM 757 C C . PHE A 1 88 ? 8.439 -8.904 -14.545 1.00 87.25 88 PHE A C 1
ATOM 759 O O . PHE A 1 88 ? 8.340 -7.812 -15.098 1.00 87.25 88 PHE A O 1
ATOM 766 N N . GLU A 1 89 ? 9.305 -9.825 -14.975 1.00 85.25 89 GLU A N 1
ATOM 767 C CA . GLU A 1 89 ? 10.264 -9.569 -16.057 1.00 85.25 89 GLU A CA 1
ATOM 768 C C . GLU A 1 89 ? 9.584 -9.181 -17.381 1.00 85.25 89 GLU A C 1
ATOM 770 O O . GLU A 1 89 ? 10.038 -8.274 -18.089 1.00 85.25 89 GLU A O 1
ATOM 775 N N . ILE A 1 90 ? 8.477 -9.853 -17.716 1.00 87.19 90 ILE A N 1
ATOM 776 C CA . ILE A 1 90 ? 7.702 -9.594 -18.934 1.00 87.19 90 ILE A CA 1
ATOM 777 C C . ILE A 1 90 ? 7.013 -8.234 -18.821 1.00 87.19 90 ILE A C 1
ATOM 779 O O . ILE A 1 90 ? 7.086 -7.428 -19.750 1.00 87.19 90 ILE A O 1
ATOM 783 N N . ILE A 1 91 ? 6.389 -7.955 -17.677 1.00 88.12 91 ILE A N 1
ATOM 784 C CA . ILE A 1 91 ? 5.692 -6.696 -17.410 1.00 88.12 91 ILE A CA 1
ATOM 785 C C . ILE A 1 91 ? 6.662 -5.522 -17.467 1.00 88.12 91 ILE A C 1
ATOM 787 O O . ILE A 1 91 ? 6.378 -4.551 -18.166 1.00 88.12 91 ILE A O 1
ATOM 791 N N . VAL A 1 92 ? 7.820 -5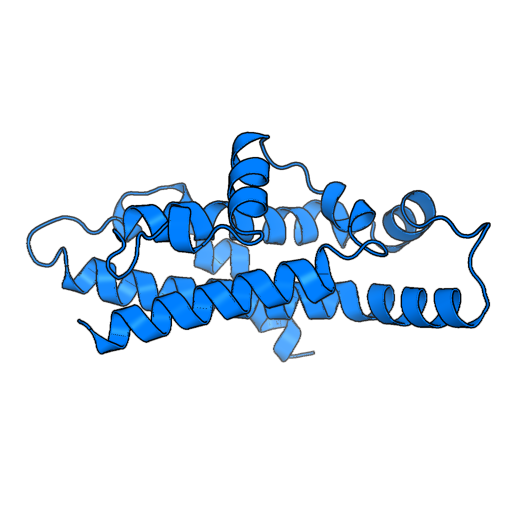.623 -16.812 1.00 84.44 92 VAL A N 1
ATOM 792 C CA . VAL A 1 92 ? 8.876 -4.609 -16.872 1.00 84.44 92 VAL A CA 1
ATOM 793 C C . VAL A 1 92 ? 9.289 -4.387 -18.321 1.00 84.44 92 VAL A C 1
ATOM 795 O O . VAL A 1 92 ? 9.314 -3.249 -18.783 1.00 84.44 92 VAL A O 1
ATOM 798 N N . LYS A 1 93 ? 9.584 -5.450 -19.078 1.00 81.62 93 LYS A N 1
ATOM 799 C CA . LYS A 1 93 ? 10.035 -5.325 -20.471 1.00 81.62 93 LYS A CA 1
ATOM 800 C C . LYS A 1 93 ? 8.997 -4.651 -21.375 1.00 81.62 93 LYS A C 1
ATOM 802 O O . LYS A 1 93 ? 9.396 -3.885 -22.250 1.00 81.62 93 LYS A O 1
ATOM 807 N N . THR A 1 94 ? 7.713 -4.941 -21.178 1.00 84.06 94 THR A N 1
ATOM 808 C CA . THR A 1 94 ? 6.613 -4.387 -21.980 1.00 84.06 94 THR A CA 1
ATOM 809 C C . THR A 1 94 ? 6.264 -2.954 -21.580 1.00 84.06 94 THR A C 1
ATOM 811 O O . THR A 1 94 ? 6.022 -2.125 -22.452 1.00 84.06 94 THR A O 1
ATOM 814 N N . ASN A 1 95 ? 6.264 -2.653 -20.281 1.00 81.00 95 ASN A N 1
ATOM 815 C CA . ASN A 1 95 ? 5.731 -1.401 -19.740 1.00 81.00 95 ASN A CA 1
ATOM 816 C C . ASN A 1 95 ? 6.807 -0.369 -19.386 1.00 81.00 95 ASN A C 1
ATOM 818 O O . ASN A 1 95 ? 6.474 0.763 -19.069 1.00 81.00 95 ASN A O 1
ATOM 822 N N . THR A 1 96 ? 8.099 -0.709 -19.463 1.00 71.62 96 THR A N 1
ATOM 823 C CA . THR A 1 96 ? 9.177 0.282 -19.326 1.00 71.62 96 THR A CA 1
ATOM 824 C C . THR A 1 96 ? 9.877 0.522 -20.670 1.00 71.62 96 THR A C 1
ATOM 826 O O . THR A 1 96 ? 10.638 -0.329 -21.149 1.00 71.62 96 THR A O 1
ATOM 829 N N . PRO A 1 97 ? 9.663 1.684 -21.319 1.00 64.31 97 PRO A N 1
ATOM 830 C CA . PRO A 1 97 ? 10.287 1.992 -22.600 1.00 64.31 97 PRO A CA 1
ATOM 831 C C . PRO A 1 97 ? 11.820 1.988 -22.497 1.00 64.31 97 PRO A C 1
ATOM 833 O O . PRO A 1 97 ? 12.425 2.743 -21.735 1.00 64.31 97 PRO A O 1
ATOM 836 N N . ARG A 1 98 ? 12.486 1.143 -23.295 1.00 59.41 98 ARG A N 1
ATOM 837 C CA . ARG A 1 98 ? 13.961 1.054 -23.335 1.00 59.41 98 ARG A CA 1
ATOM 838 C C . ARG A 1 98 ? 14.624 2.099 -24.240 1.00 59.41 98 ARG A C 1
ATOM 840 O O . ARG A 1 98 ? 15.835 2.295 -24.138 1.00 59.41 98 ARG A O 1
ATOM 847 N N . LEU A 1 99 ? 13.865 2.720 -25.143 1.00 50.00 99 LEU A N 1
ATOM 848 C CA . LEU A 1 99 ? 14.412 3.263 -26.393 1.00 50.00 99 LEU A CA 1
ATOM 849 C C . LEU A 1 99 ? 14.777 4.757 -26.385 1.00 50.00 99 LEU A C 1
ATOM 851 O O . LEU A 1 99 ? 15.247 5.252 -27.402 1.00 50.00 99 LEU A O 1
ATOM 855 N N . SER A 1 100 ? 14.671 5.463 -25.258 1.00 58.53 100 SER A N 1
ATOM 856 C CA . SER A 1 100 ? 15.012 6.899 -25.202 1.00 58.53 100 SER A CA 1
ATOM 857 C C . SER A 1 100 ? 15.695 7.355 -23.909 1.00 58.53 100 SER A C 1
ATOM 859 O O . SER A 1 100 ? 15.791 8.552 -23.668 1.00 58.53 100 SER A O 1
ATOM 861 N N . LEU A 1 101 ? 16.169 6.425 -23.073 1.00 67.62 101 LEU A N 1
ATOM 862 C CA . LEU A 1 101 ? 16.807 6.762 -21.797 1.00 67.62 101 LEU A CA 1
ATOM 863 C C . LEU A 1 101 ? 18.330 6.910 -21.945 1.00 67.62 101 LEU A C 1
ATOM 865 O O . LEU A 1 101 ? 19.002 6.035 -22.513 1.00 67.62 101 LEU A O 1
ATOM 869 N N . SER A 1 102 ? 18.876 7.986 -21.380 1.00 78.88 102 SER A N 1
ATOM 870 C CA . SER A 1 102 ? 20.309 8.176 -21.144 1.00 78.88 102 SER A CA 1
ATOM 871 C C . SER A 1 102 ? 20.882 7.059 -20.251 1.00 78.88 102 SER A C 1
ATOM 873 O O . SER A 1 102 ? 20.132 6.348 -19.569 1.00 78.88 102 SER A O 1
ATOM 875 N N . PRO A 1 103 ? 22.213 6.858 -20.221 1.00 79.69 103 PRO A N 1
ATOM 876 C CA . PRO A 1 103 ? 22.834 5.875 -19.334 1.00 79.69 103 PRO A CA 1
ATOM 877 C C . PRO A 1 103 ? 22.471 6.064 -17.852 1.00 79.69 103 PRO A C 1
ATOM 879 O O . PRO A 1 103 ? 22.211 5.072 -17.170 1.00 79.69 103 PRO A O 1
ATOM 882 N N . GLN A 1 104 ? 22.383 7.311 -17.364 1.00 78.12 104 GLN A N 1
ATOM 883 C CA . GLN A 1 104 ? 21.969 7.578 -15.981 1.00 78.12 104 GLN A CA 1
ATOM 884 C C . GLN A 1 104 ? 20.513 7.166 -15.733 1.00 78.12 104 GLN A C 1
ATOM 886 O O . GLN A 1 104 ? 20.228 6.465 -14.765 1.00 78.12 104 GLN A O 1
ATOM 891 N N . GLU A 1 105 ? 19.594 7.528 -16.631 1.00 72.38 105 GLU A N 1
ATOM 892 C CA . GLU A 1 105 ? 18.177 7.162 -16.507 1.00 72.38 105 GLU A CA 1
ATOM 893 C C . GLU A 1 105 ? 17.964 5.643 -16.573 1.00 72.38 105 GLU A C 1
ATOM 895 O O . GLU A 1 105 ? 17.121 5.103 -15.858 1.00 72.38 105 GLU A O 1
ATOM 900 N N . LYS A 1 106 ? 18.762 4.926 -17.376 1.00 76.19 106 LYS A N 1
ATOM 901 C CA . LYS A 1 106 ? 18.758 3.453 -17.405 1.00 76.19 106 LYS A CA 1
ATOM 902 C C . LYS A 1 106 ? 19.196 2.854 -16.071 1.00 76.19 106 LYS A C 1
ATOM 904 O O . LYS A 1 106 ? 18.577 1.892 -15.623 1.00 76.19 106 LYS A O 1
ATOM 909 N N . SER A 1 107 ? 20.229 3.418 -15.442 1.00 78.38 107 SER A N 1
ATOM 910 C CA . SER A 1 107 ? 20.702 2.970 -14.129 1.00 78.38 107 SER A CA 1
ATOM 911 C C . SER A 1 107 ? 19.647 3.197 -13.049 1.00 78.38 107 SER A C 1
ATOM 913 O O . SER A 1 107 ? 19.339 2.276 -12.301 1.00 78.38 107 SER A O 1
ATOM 915 N N . ILE A 1 108 ? 19.048 4.393 -13.003 1.00 71.44 108 ILE A N 1
ATOM 916 C CA . ILE A 1 108 ? 17.976 4.724 -12.051 1.00 71.44 108 ILE A CA 1
ATOM 917 C C . ILE A 1 108 ? 16.770 3.807 -12.265 1.00 71.44 108 ILE A C 1
ATOM 919 O O . ILE A 1 108 ? 16.223 3.283 -11.300 1.00 71.44 108 ILE A O 1
ATOM 923 N N . ARG A 1 109 ? 16.382 3.550 -13.522 1.00 73.75 109 ARG A N 1
ATOM 924 C CA . ARG A 1 109 ? 15.297 2.613 -13.833 1.00 73.75 109 ARG A CA 1
ATOM 925 C C . ARG A 1 109 ? 15.586 1.218 -13.306 1.00 73.75 109 ARG A C 1
ATOM 927 O O . ARG A 1 109 ? 14.710 0.648 -12.673 1.00 73.75 109 ARG A O 1
ATOM 934 N N . ASN A 1 110 ? 16.771 0.672 -13.578 1.00 79.06 110 ASN A N 1
ATOM 935 C CA . ASN A 1 110 ? 17.124 -0.661 -13.096 1.00 79.06 110 ASN A CA 1
ATOM 936 C C . ASN A 1 110 ? 17.040 -0.712 -11.571 1.00 79.06 110 ASN A C 1
ATOM 938 O O . ASN A 1 110 ? 16.332 -1.556 -11.058 1.00 79.06 110 ASN A O 1
ATOM 942 N N . ILE A 1 111 ? 17.599 0.275 -10.865 1.00 79.69 111 ILE A N 1
ATOM 943 C CA . ILE A 1 111 ? 17.501 0.352 -9.400 1.00 79.69 111 ILE A CA 1
ATOM 944 C C . ILE A 1 111 ? 16.039 0.390 -8.928 1.00 79.69 111 ILE A C 1
ATOM 946 O O . ILE A 1 111 ? 15.684 -0.305 -7.981 1.00 79.69 111 ILE A O 1
ATOM 950 N N . LEU A 1 112 ? 15.179 1.198 -9.554 1.00 73.31 112 LEU A N 1
ATOM 951 C CA . LEU A 1 112 ? 13.767 1.301 -9.166 1.00 73.31 112 LEU A CA 1
ATOM 952 C C . LEU A 1 112 ? 12.985 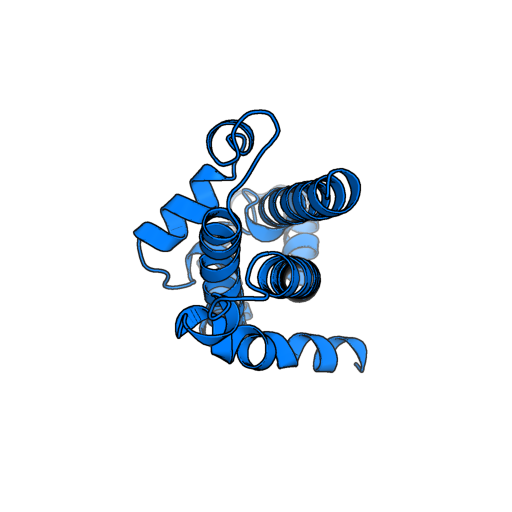0.012 -9.447 1.00 73.31 112 LEU A C 1
ATOM 954 O O . LEU A 1 112 ? 12.116 -0.352 -8.662 1.00 73.31 112 LEU A O 1
ATOM 958 N N . VAL A 1 113 ? 13.301 -0.675 -10.543 1.00 79.25 113 VAL A N 1
ATOM 959 C CA . VAL A 1 113 ? 12.721 -1.976 -10.895 1.00 79.25 113 VAL A CA 1
ATOM 960 C C . VAL A 1 113 ? 13.215 -3.061 -9.938 1.00 79.25 113 VAL A C 1
ATOM 962 O O . VAL A 1 113 ? 12.401 -3.805 -9.404 1.00 79.25 113 VAL A O 1
ATOM 965 N N . ASP A 1 114 ? 14.516 -3.104 -9.660 1.00 84.06 114 ASP A N 1
ATOM 966 C CA . ASP A 1 114 ? 15.147 -4.073 -8.758 1.00 84.06 114 ASP A CA 1
ATOM 967 C C . ASP A 1 114 ? 14.621 -3.919 -7.322 1.00 84.06 114 ASP A C 1
ATOM 969 O O . ASP A 1 114 ? 14.511 -4.891 -6.579 1.00 84.06 114 ASP A O 1
ATOM 973 N N . ASN A 1 115 ? 14.247 -2.696 -6.930 1.00 89.50 115 ASN A N 1
ATOM 974 C CA . ASN A 1 115 ? 13.630 -2.417 -5.635 1.00 89.50 115 ASN A CA 1
ATOM 975 C C . ASN A 1 115 ? 12.097 -2.467 -5.653 1.00 89.50 115 ASN A C 1
ATOM 977 O O . ASN A 1 115 ? 11.496 -2.277 -4.599 1.00 89.50 115 ASN A O 1
ATOM 981 N N . TYR A 1 116 ? 11.442 -2.707 -6.794 1.00 90.62 116 TYR A N 1
ATOM 982 C CA . TYR A 1 116 ? 9.980 -2.648 -6.883 1.00 90.62 116 TYR A CA 1
ATOM 983 C C . TYR A 1 116 ? 9.320 -3.641 -5.926 1.00 90.62 116 TYR A C 1
ATOM 985 O O . TYR A 1 116 ? 8.460 -3.258 -5.138 1.00 90.62 116 TYR A O 1
ATOM 993 N N . GLU A 1 117 ? 9.781 -4.893 -5.936 1.00 91.69 117 GLU A N 1
ATOM 994 C CA . GLU A 1 117 ? 9.300 -5.932 -5.026 1.00 91.69 117 GLU A CA 1
ATOM 995 C C . GLU A 1 117 ? 9.469 -5.505 -3.558 1.00 91.69 117 GLU A C 1
ATOM 997 O O . GLU A 1 117 ? 8.500 -5.481 -2.801 1.00 91.69 117 GLU A O 1
ATOM 1002 N N . ARG A 1 118 ? 10.667 -5.049 -3.172 1.00 92.38 118 ARG A N 1
ATOM 1003 C CA . ARG A 1 118 ? 10.930 -4.522 -1.824 1.00 92.38 118 ARG A CA 1
ATOM 1004 C C . ARG A 1 118 ? 9.989 -3.373 -1.456 1.00 92.38 118 ARG A C 1
ATOM 1006 O O . ARG A 1 118 ? 9.480 -3.337 -0.342 1.00 92.38 118 ARG A O 1
ATOM 1013 N N . ASN A 1 119 ? 9.747 -2.445 -2.377 1.00 93.75 119 ASN A N 1
ATOM 1014 C CA . ASN A 1 119 ? 8.877 -1.297 -2.142 1.00 93.75 119 ASN A CA 1
ATOM 1015 C C . ASN A 1 119 ? 7.418 -1.718 -1.936 1.00 93.75 119 ASN A C 1
ATOM 1017 O O . ASN A 1 119 ? 6.723 -1.080 -1.148 1.00 93.75 119 ASN A O 1
ATOM 1021 N N . ILE A 1 120 ? 6.964 -2.793 -2.581 1.00 95.19 120 ILE A N 1
ATOM 1022 C CA . ILE A 1 120 ? 5.639 -3.382 -2.346 1.00 95.19 120 ILE A CA 1
ATOM 1023 C C . ILE A 1 120 ? 5.554 -3.999 -0.951 1.00 95.19 120 ILE A C 1
ATOM 1025 O O . ILE A 1 120 ? 4.562 -3.781 -0.260 1.00 95.19 120 ILE A O 1
ATOM 1029 N N . TYR A 1 121 ? 6.598 -4.695 -0.496 1.00 94.12 121 TYR A N 1
ATOM 1030 C CA . TYR A 1 121 ? 6.643 -5.213 0.874 1.00 94.12 121 TYR A CA 1
ATOM 1031 C C . TYR A 1 121 ? 6.639 -4.098 1.921 1.00 94.12 121 TYR A C 1
ATOM 1033 O O . TYR A 1 121 ? 5.889 -4.176 2.893 1.00 94.12 121 TYR A O 1
ATOM 1041 N N . THR A 1 122 ? 7.413 -3.030 1.706 1.00 94.75 122 THR A N 1
ATOM 1042 C CA . THR A 1 122 ? 7.386 -1.849 2.581 1.00 94.75 122 THR A CA 1
ATOM 1043 C C . THR A 1 122 ? 6.001 -1.204 2.599 1.00 94.75 122 THR A C 1
ATOM 1045 O O . THR A 1 122 ? 5.488 -0.915 3.676 1.00 94.75 122 THR A O 1
ATOM 1048 N N . LEU A 1 123 ? 5.360 -1.040 1.433 1.00 95.50 123 LEU A N 1
ATOM 1049 C CA . LEU A 1 123 ? 3.994 -0.517 1.351 1.00 95.50 123 LEU A CA 1
ATOM 1050 C C . LEU A 1 123 ? 3.030 -1.388 2.160 1.00 95.50 123 LEU A C 1
ATOM 1052 O O . LEU A 1 123 ? 2.240 -0.872 2.942 1.00 95.50 123 LEU A O 1
ATOM 1056 N N . GLY A 1 124 ? 3.113 -2.706 1.993 1.00 94.69 124 GLY A N 1
ATOM 1057 C CA . GLY A 1 124 ? 2.274 -3.640 2.725 1.00 94.69 124 GLY A CA 1
ATOM 1058 C C . GLY A 1 124 ? 2.452 -3.539 4.235 1.00 94.69 124 GLY A C 1
ATOM 1059 O O . GLY A 1 124 ? 1.461 -3.564 4.958 1.00 94.69 124 GLY A O 1
ATOM 1060 N N . LYS A 1 125 ? 3.690 -3.378 4.712 1.00 93.94 125 LYS A N 1
ATOM 1061 C CA . LYS A 1 125 ? 3.966 -3.179 6.137 1.00 93.94 125 LYS A CA 1
ATOM 1062 C C . LYS A 1 125 ? 3.296 -1.908 6.662 1.00 93.94 125 LYS A C 1
ATOM 1064 O O . LYS A 1 125 ? 2.635 -1.963 7.690 1.00 93.94 125 LYS A O 1
ATOM 1069 N N . ILE A 1 126 ? 3.408 -0.797 5.932 1.00 95.19 126 ILE A N 1
ATOM 1070 C CA . ILE A 1 126 ? 2.747 0.465 6.299 1.00 95.19 126 ILE A CA 1
ATOM 1071 C C . ILE A 1 126 ? 1.2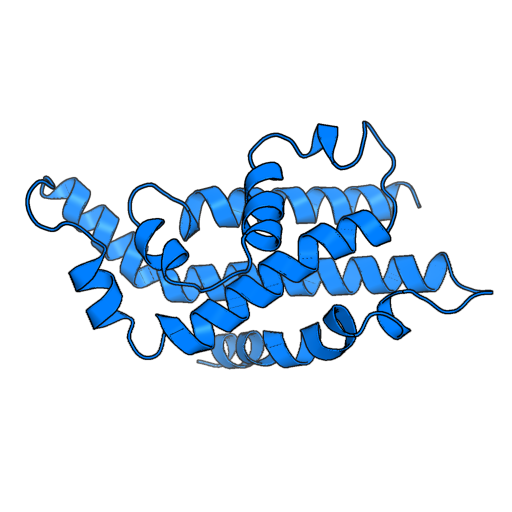22 0.277 6.365 1.00 95.19 126 ILE A C 1
ATOM 1073 O O . ILE A 1 126 ? 0.584 0.740 7.306 1.00 95.19 126 ILE A O 1
ATOM 1077 N N . VAL A 1 127 ? 0.635 -0.427 5.390 1.00 94.62 127 VAL A N 1
ATOM 1078 C CA . VAL A 1 127 ? -0.809 -0.720 5.358 1.00 94.62 127 VAL A CA 1
ATOM 1079 C C . VAL A 1 127 ? -1.235 -1.597 6.535 1.00 94.62 127 VAL A C 1
ATOM 1081 O O . VAL A 1 127 ? -2.284 -1.335 7.118 1.00 94.62 127 VAL A O 1
ATOM 1084 N N . LEU A 1 128 ? -0.443 -2.610 6.896 1.00 93.00 128 LEU A N 1
ATOM 1085 C CA . LEU A 1 128 ? -0.732 -3.490 8.027 1.00 93.00 128 LEU A CA 1
ATOM 1086 C C . LEU A 1 128 ? -0.665 -2.732 9.358 1.00 93.00 128 LEU A C 1
ATOM 1088 O O . LEU A 1 128 ? -1.611 -2.792 10.135 1.00 93.00 128 LEU A O 1
ATOM 1092 N N . GLU A 1 129 ? 0.392 -1.947 9.578 1.00 93.12 129 GLU A N 1
ATOM 1093 C CA . GLU A 1 129 ? 0.530 -1.109 10.777 1.00 93.12 129 GLU A CA 1
ATOM 1094 C C . GLU A 1 129 ? -0.623 -0.097 10.891 1.00 93.12 129 GLU A C 1
ATOM 1096 O O . GLU A 1 129 ? -1.205 0.079 11.961 1.00 93.12 129 GLU A O 1
ATOM 1101 N N . LEU A 1 130 ? -1.009 0.543 9.779 1.00 92.94 130 LEU A N 1
ATOM 1102 C CA . LEU A 1 130 ? -2.164 1.443 9.752 1.00 92.94 130 LEU A CA 1
ATOM 1103 C C . LEU A 1 130 ? -3.469 0.694 10.059 1.00 92.94 130 LEU A C 1
ATOM 1105 O O . LEU A 1 130 ? -4.304 1.206 10.800 1.00 92.94 130 LEU A O 1
ATOM 1109 N N . TYR A 1 131 ? -3.655 -0.508 9.514 1.00 93.00 131 TYR A N 1
ATOM 1110 C CA . TYR A 1 131 ? -4.823 -1.338 9.798 1.00 93.00 131 TYR A CA 1
ATOM 1111 C C . TYR A 1 131 ? -4.926 -1.687 11.289 1.00 93.00 131 TYR A C 1
ATOM 1113 O O . TYR A 1 131 ? -5.986 -1.488 11.880 1.00 93.00 131 TYR A O 1
ATOM 1121 N N . GLU A 1 132 ? -3.834 -2.126 11.914 1.00 91.94 132 GLU A N 1
ATOM 1122 C CA . GLU A 1 132 ? -3.795 -2.458 13.342 1.00 91.94 132 GLU A CA 1
ATOM 1123 C C . GLU A 1 132 ? -4.169 -1.255 14.221 1.00 91.94 132 GLU A C 1
ATOM 1125 O O . GLU A 1 132 ? -5.006 -1.380 15.121 1.00 91.94 132 GLU A O 1
ATOM 1130 N N . LEU A 1 133 ? -3.618 -0.071 13.925 1.00 92.19 133 LEU A N 1
ATOM 1131 C CA . LEU A 1 133 ? -3.961 1.169 14.631 1.00 92.19 133 LEU A CA 1
ATOM 1132 C C . LEU A 1 133 ? -5.455 1.499 14.511 1.00 92.19 133 LEU A C 1
ATOM 1134 O O . LEU A 1 133 ? -6.110 1.822 15.504 1.00 92.19 133 LEU A O 1
ATOM 1138 N N . VAL A 1 134 ? -6.012 1.380 13.305 1.00 91.38 134 VAL A N 1
ATOM 1139 C CA . VAL A 1 134 ? -7.425 1.685 13.041 1.00 91.38 134 VAL A CA 1
ATOM 1140 C C . VAL A 1 134 ? -8.346 0.678 13.724 1.00 91.38 134 VAL A C 1
ATOM 1142 O O . VAL A 1 134 ? -9.353 1.085 14.294 1.00 91.38 134 VAL A O 1
ATOM 1145 N N . VAL A 1 135 ? -7.999 -0.612 13.741 1.00 91.44 135 VAL A N 1
ATOM 1146 C CA . VAL A 1 135 ? -8.760 -1.647 14.462 1.00 91.44 135 VAL A CA 1
ATOM 1147 C C . VAL A 1 135 ? -8.802 -1.353 15.957 1.00 91.44 135 VAL A C 1
ATOM 1149 O O . VAL A 1 135 ? -9.857 -1.478 16.583 1.00 91.44 135 VAL A O 1
ATOM 1152 N N . VAL A 1 136 ? -7.672 -0.948 16.539 1.00 91.50 136 VAL A N 1
ATOM 1153 C CA . VAL A 1 136 ? -7.600 -0.586 17.957 1.00 91.50 136 VAL A CA 1
ATOM 1154 C C . VAL A 1 136 ? -8.527 0.591 18.270 1.00 91.50 136 VAL A C 1
ATOM 1156 O O . VAL A 1 136 ? -9.242 0.539 19.274 1.00 91.50 136 VAL A O 1
ATOM 1159 N N . GLU A 1 137 ? -8.557 1.626 17.430 1.00 89.88 137 GLU A N 1
ATOM 1160 C CA . GLU A 1 137 ? -9.465 2.764 17.621 1.00 89.88 137 GLU A CA 1
ATOM 1161 C C . GLU A 1 137 ? -10.933 2.399 17.364 1.00 89.88 137 GLU A C 1
ATOM 1163 O O . GLU A 1 137 ? -11.791 2.725 18.182 1.00 89.88 137 GLU A O 1
ATOM 1168 N N . ASP A 1 138 ? -11.232 1.624 16.323 1.00 91.06 138 ASP A N 1
ATOM 1169 C CA . ASP A 1 138 ? -12.581 1.134 16.016 1.00 91.06 138 ASP A CA 1
ATOM 1170 C C . ASP A 1 138 ? -13.182 0.349 17.197 1.00 91.06 138 ASP A C 1
ATOM 1172 O O . ASP A 1 138 ? -14.306 0.606 17.633 1.00 91.06 138 ASP A O 1
ATOM 1176 N N . LEU A 1 139 ? -12.395 -0.545 17.805 1.00 90.81 139 LEU A N 1
ATOM 1177 C CA . LEU A 1 139 ? -12.790 -1.288 19.006 1.00 90.81 139 LEU A CA 1
ATOM 1178 C C . LEU A 1 139 ? -13.022 -0.374 20.221 1.00 90.81 139 LEU A C 1
ATOM 1180 O O . LEU A 1 139 ? -13.883 -0.660 21.059 1.00 90.81 139 LEU A O 1
ATOM 1184 N N . LYS A 1 140 ? -12.257 0.717 20.350 1.00 89.06 140 LYS A N 1
ATOM 1185 C CA . LYS A 1 140 ? -12.413 1.689 21.445 1.00 89.06 140 LYS A CA 1
ATOM 1186 C C . LYS A 1 140 ? -13.654 2.562 21.264 1.00 89.06 140 LYS A C 1
ATOM 1188 O O . LYS A 1 140 ? -14.321 2.837 22.265 1.00 89.06 140 LYS A O 1
ATOM 1193 N N . GLU A 1 141 ? -13.945 2.998 20.042 1.00 86.69 141 GLU A N 1
ATOM 1194 C CA . GLU A 1 141 ? -15.099 3.843 19.714 1.00 86.69 141 GLU A CA 1
ATOM 1195 C C . GLU A 1 141 ? -16.410 3.049 19.755 1.00 86.69 141 GLU A C 1
ATOM 1197 O O . GLU A 1 141 ? -17.416 3.532 20.278 1.00 86.69 141 GLU A O 1
ATOM 1202 N N . ASN A 1 142 ? -16.383 1.789 19.313 1.00 86.06 142 ASN A N 1
ATOM 1203 C CA . ASN A 1 142 ? -17.552 0.915 19.237 1.00 86.06 142 ASN A CA 1
ATOM 1204 C C . ASN A 1 142 ? -17.701 -0.034 20.440 1.00 86.06 142 ASN A C 1
ATOM 1206 O O . ASN A 1 142 ? -18.216 -1.136 20.301 1.00 86.06 142 ASN A O 1
ATOM 1210 N N . LYS A 1 143 ? -17.319 0.373 21.660 1.00 82.50 143 LYS A N 1
ATOM 1211 C CA . LYS A 1 143 ? -17.439 -0.488 22.867 1.00 82.50 143 LYS A CA 1
ATOM 1212 C C . LYS A 1 143 ? -18.851 -1.025 23.140 1.00 82.50 143 LYS A C 1
ATOM 1214 O O . LYS A 1 143 ? -18.990 -2.068 23.771 1.00 82.50 143 LYS A O 1
ATOM 1219 N N . ASN A 1 144 ? -19.880 -0.295 22.708 1.00 85.19 144 ASN A N 1
ATOM 1220 C CA . ASN A 1 144 ? -21.292 -0.626 22.934 1.00 85.19 144 ASN A CA 1
ATOM 1221 C C . ASN A 1 144 ? -22.036 -1.013 21.640 1.00 85.19 144 ASN A C 1
ATOM 1223 O O . ASN A 1 144 ? -23.253 -1.190 21.658 1.00 85.19 144 ASN A O 1
ATOM 1227 N N . SER A 1 145 ? -21.324 -1.106 20.521 1.00 86.44 145 SER A N 1
ATOM 1228 C CA . SER A 1 145 ? -21.837 -1.414 19.183 1.00 86.44 145 SER A CA 1
ATOM 1229 C C . SER A 1 145 ? -20.958 -2.489 18.543 1.00 86.44 145 SER A C 1
ATOM 1231 O O . SER A 1 145 ? -19.991 -2.952 19.137 1.00 86.44 145 SER A O 1
ATOM 1233 N N . THR A 1 146 ? -21.309 -2.969 17.351 1.00 85.69 146 THR A N 1
ATOM 1234 C CA . THR A 1 146 ? -20.413 -3.865 16.612 1.00 85.69 146 THR A CA 1
ATOM 1235 C C . THR A 1 146 ? -19.376 -3.023 15.857 1.00 85.69 146 THR A C 1
ATOM 1237 O O . THR A 1 146 ? -19.791 -2.200 15.041 1.00 85.69 146 THR A O 1
ATOM 1240 N N . PRO A 1 147 ? -18.066 -3.216 16.097 1.00 88.81 147 PRO A N 1
ATOM 1241 C CA . PRO A 1 147 ? -16.997 -2.550 15.353 1.00 88.81 147 PRO A CA 1
ATOM 1242 C C . PRO A 1 147 ? -17.068 -2.816 13.848 1.00 88.81 147 PRO A C 1
ATOM 1244 O O . PRO A 1 147 ? -17.509 -3.886 13.403 1.00 88.81 147 PRO A O 1
ATOM 1247 N N . LEU A 1 148 ? -16.582 -1.871 13.051 1.00 87.19 148 LEU A N 1
ATOM 1248 C CA . LEU A 1 148 ? -16.594 -1.979 11.591 1.00 87.19 148 LEU A CA 1
ATOM 1249 C C . LEU A 1 148 ? -15.647 -3.071 11.086 1.00 87.19 148 LEU A C 1
ATOM 1251 O O . LEU A 1 148 ? -16.005 -3.800 10.157 1.00 87.19 148 LEU A O 1
ATOM 1255 N N . CYS A 1 149 ? -14.504 -3.263 11.748 1.00 84.81 149 CYS A N 1
ATOM 1256 C CA . CYS A 1 149 ? -13.548 -4.329 11.440 1.00 84.81 149 CYS A CA 1
ATOM 1257 C C . CYS A 1 149 ? -14.171 -5.730 11.476 1.00 84.81 149 CYS A C 1
ATOM 1259 O O . CYS A 1 149 ? -13.724 -6.625 10.762 1.00 84.81 149 CYS A O 1
ATOM 1261 N N . LEU A 1 150 ? -15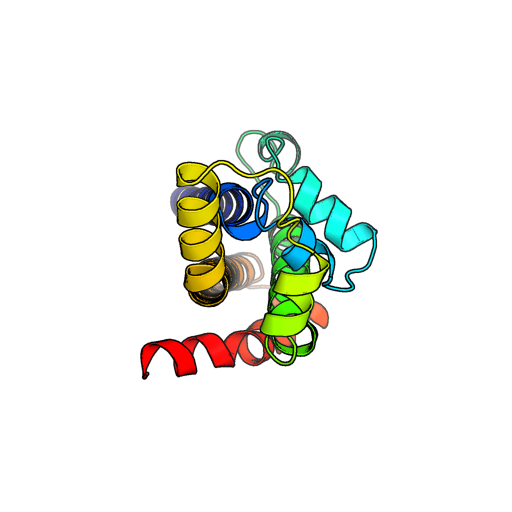.240 -5.921 12.258 1.00 84.25 150 LEU A N 1
ATOM 1262 C CA . LEU A 1 150 ? -15.946 -7.199 12.367 1.00 84.25 150 LEU A CA 1
ATOM 1263 C C . LEU A 1 150 ? -17.099 -7.351 11.365 1.00 84.25 150 LEU A C 1
ATOM 1265 O O . LEU A 1 150 ? -17.601 -8.461 11.180 1.00 84.25 150 LEU A O 1
ATOM 1269 N N . THR A 1 151 ? -17.544 -6.263 10.732 1.00 82.31 151 THR A N 1
ATOM 1270 C CA . THR A 1 151 ? -18.740 -6.251 9.870 1.00 82.31 151 THR A CA 1
ATOM 1271 C C . THR A 1 151 ? -18.422 -6.075 8.389 1.00 82.31 151 THR A C 1
ATOM 1273 O O . THR A 1 151 ? -19.182 -6.543 7.539 1.00 82.31 151 THR A O 1
ATOM 1276 N N . MET A 1 152 ? -17.297 -5.446 8.049 1.00 79.56 152 MET A N 1
ATOM 1277 C CA . MET A 1 152 ? -16.907 -5.215 6.661 1.00 79.56 152 MET A CA 1
ATOM 1278 C C . MET A 1 152 ? -16.156 -6.420 6.085 1.00 79.56 152 MET A C 1
ATOM 1280 O O . MET A 1 152 ? -15.046 -6.749 6.496 1.00 79.56 152 MET A O 1
ATOM 1284 N N . VAL A 1 153 ? -16.751 -7.054 5.070 1.00 75.44 153 VAL A N 1
ATOM 1285 C CA . VAL A 1 153 ? -16.175 -8.227 4.380 1.00 75.44 153 VAL A CA 1
ATOM 1286 C C . VAL A 1 153 ? -14.789 -7.924 3.807 1.00 75.44 153 VAL A C 1
ATOM 1288 O O . VAL A 1 153 ? -13.875 -8.719 3.985 1.00 75.44 153 VAL A O 1
ATOM 1291 N N . ASP A 1 154 ? -14.623 -6.748 3.195 1.00 73.31 154 ASP A N 1
ATOM 1292 C CA . ASP A 1 154 ? -13.358 -6.302 2.593 1.00 73.31 154 ASP A CA 1
ATOM 1293 C C . ASP A 1 154 ? -12.238 -6.058 3.632 1.00 73.31 154 ASP A C 1
ATOM 1295 O O . ASP A 1 154 ? -11.090 -5.866 3.242 1.00 73.31 154 ASP A O 1
ATOM 1299 N N . ILE A 1 155 ? -12.560 -6.043 4.934 1.00 79.00 155 ILE A N 1
ATOM 1300 C CA . ILE A 1 155 ? -11.606 -5.811 6.030 1.00 79.00 155 ILE A CA 1
ATOM 1301 C C . ILE A 1 155 ? -11.170 -7.122 6.685 1.00 79.00 155 ILE A C 1
ATOM 1303 O O . ILE A 1 155 ? -10.005 -7.292 7.035 1.00 79.00 155 ILE A O 1
ATOM 1307 N N . LYS A 1 156 ? -12.097 -8.073 6.813 1.00 74.75 156 LYS A N 1
ATOM 1308 C CA . LYS A 1 156 ? -11.886 -9.329 7.542 1.00 74.75 156 LYS A CA 1
ATOM 1309 C C . LYS A 1 156 ? -10.702 -10.156 7.028 1.00 74.75 156 LYS A C 1
ATOM 1311 O O . LYS A 1 156 ? -10.100 -10.897 7.797 1.00 74.75 156 LYS A O 1
ATOM 1316 N N . ASP A 1 157 ? -10.387 -10.035 5.742 1.00 81.44 157 ASP A N 1
ATOM 1317 C CA . ASP A 1 157 ? -9.319 -10.794 5.094 1.00 81.44 157 ASP A CA 1
ATOM 1318 C C . ASP A 1 157 ? -8.008 -9.997 4.929 1.00 81.44 157 ASP A C 1
ATOM 1320 O O . ASP A 1 157 ? -7.068 -10.532 4.347 1.00 81.44 157 ASP A O 1
ATOM 1324 N N . ILE A 1 158 ? -7.896 -8.760 5.446 1.00 84.00 158 ILE A N 1
ATOM 1325 C CA . ILE A 1 158 ? -6.701 -7.909 5.252 1.00 84.00 158 ILE A CA 1
ATOM 1326 C C . ILE A 1 158 ? -5.428 -8.592 5.763 1.00 84.00 158 ILE A C 1
ATOM 1328 O O . ILE A 1 158 ? -4.463 -8.705 5.012 1.00 84.00 158 ILE A O 1
ATOM 1332 N N . GLU A 1 159 ? -5.421 -9.099 6.998 1.00 81.81 159 GLU A N 1
ATOM 1333 C CA . GLU A 1 159 ? -4.241 -9.767 7.577 1.00 81.81 159 GLU A CA 1
ATOM 1334 C C . GLU A 1 159 ? -3.807 -10.974 6.740 1.00 81.81 159 GLU A C 1
ATOM 1336 O O . GLU A 1 159 ? -2.625 -11.184 6.479 1.00 81.81 159 GLU A O 1
ATOM 1341 N N . LYS A 1 160 ? -4.777 -11.744 6.242 1.00 83.94 160 LYS A N 1
ATOM 1342 C CA . LYS A 1 160 ? -4.523 -12.895 5.375 1.00 83.94 160 LYS A CA 1
ATOM 1343 C C . LYS A 1 160 ? -3.985 -12.471 4.008 1.00 83.94 160 LYS A C 1
ATOM 1345 O O . LYS A 1 160 ? -3.064 -13.099 3.489 1.00 83.94 160 LYS A O 1
ATOM 1350 N N . ASP A 1 161 ? -4.561 -11.434 3.409 1.00 84.31 161 ASP A N 1
ATOM 1351 C CA . ASP A 1 161 ? -4.131 -10.913 2.111 1.00 84.31 161 ASP A CA 1
ATOM 1352 C C . ASP A 1 161 ? -2.715 -10.310 2.190 1.00 84.31 161 ASP A C 1
ATOM 1354 O O . ASP A 1 161 ? -1.972 -10.350 1.206 1.00 84.31 161 ASP A O 1
ATOM 1358 N N . LEU A 1 162 ? -2.315 -9.834 3.374 1.00 84.31 162 LEU A N 1
ATOM 1359 C CA . LEU A 1 162 ? -1.012 -9.238 3.664 1.00 84.31 162 LEU A CA 1
ATOM 1360 C C . LEU A 1 162 ? -0.005 -10.193 4.334 1.00 84.31 162 LEU A C 1
ATOM 1362 O O . LEU A 1 162 ? 1.161 -9.831 4.476 1.00 84.31 162 LEU A O 1
ATOM 1366 N N . SER A 1 163 ? -0.382 -11.433 4.662 1.00 83.38 163 SER A N 1
ATOM 1367 C CA . SER A 1 163 ? 0.474 -12.367 5.420 1.00 83.38 163 SER A CA 1
ATOM 1368 C C . SER A 1 163 ? 1.820 -12.666 4.746 1.00 83.38 163 SER A C 1
ATOM 1370 O O . SER A 1 163 ? 2.812 -12.959 5.402 1.00 83.38 163 SER A O 1
ATOM 1372 N N . PHE A 1 164 ? 1.880 -12.558 3.416 1.00 81.69 164 PHE A N 1
ATOM 1373 C CA . PHE A 1 164 ? 3.098 -12.791 2.635 1.00 81.69 164 PHE A CA 1
ATOM 1374 C C . PHE A 1 164 ? 4.204 -11.755 2.893 1.00 81.69 164 PHE A C 1
ATOM 1376 O O . PHE A 1 164 ? 5.344 -11.958 2.479 1.00 81.69 164 PHE A O 1
ATOM 1383 N N . ILE A 1 165 ? 3.886 -10.640 3.555 1.00 83.44 165 ILE A N 1
ATOM 1384 C CA . ILE A 1 165 ? 4.875 -9.632 3.940 1.00 83.44 165 ILE A CA 1
ATOM 1385 C C . ILE A 1 165 ? 5.819 -10.177 5.008 1.00 83.44 165 ILE A C 1
ATOM 1387 O O . ILE A 1 165 ? 7.020 -9.903 4.962 1.00 83.44 165 ILE A O 1
ATOM 1391 N N . GLU A 1 166 ? 5.298 -10.978 5.936 1.00 74.06 166 GLU A N 1
ATOM 1392 C CA . GLU A 1 166 ? 6.093 -11.615 6.987 1.00 74.06 166 GLU A CA 1
ATOM 1393 C C . GLU A 1 166 ? 7.089 -12.620 6.389 1.00 74.06 166 GLU A C 1
ATOM 1395 O O . GLU A 1 166 ? 8.242 -12.694 6.815 1.00 74.06 166 GLU A O 1
ATOM 1400 N N . ASP A 1 167 ? 6.694 -13.324 5.323 1.00 73.69 167 ASP A N 1
ATOM 1401 C CA . ASP A 1 167 ? 7.546 -14.293 4.623 1.00 73.69 167 ASP A CA 1
ATOM 1402 C C . ASP A 1 167 ? 8.773 -13.646 3.959 1.00 73.69 167 ASP A C 1
ATOM 1404 O O . ASP A 1 167 ? 9.813 -14.291 3.809 1.00 73.69 167 ASP A O 1
ATOM 1408 N N . TYR A 1 168 ? 8.679 -12.377 3.548 1.00 71.69 168 TYR A N 1
ATOM 1409 C CA . TYR A 1 168 ? 9.792 -11.659 2.920 1.00 71.69 168 TYR A CA 1
ATOM 1410 C C . TYR A 1 168 ? 10.853 -11.199 3.923 1.00 71.69 168 TYR A C 1
ATOM 1412 O O . TYR A 1 168 ? 12.023 -11.119 3.567 1.00 71.69 168 TYR A O 1
ATOM 1420 N N . GLN A 1 169 ? 10.485 -10.942 5.181 1.00 58.91 169 GLN A N 1
ATOM 1421 C CA . GLN A 1 169 ? 11.448 -10.544 6.219 1.00 58.91 169 GLN A CA 1
ATOM 1422 C C . GLN A 1 169 ? 12.366 -11.694 6.658 1.00 58.91 169 GLN A C 1
ATOM 1424 O O . GLN A 1 169 ? 13.432 -11.453 7.218 1.00 58.91 169 GLN A O 1
ATOM 1429 N N . ASN A 1 170 ? 11.952 -12.935 6.392 1.00 57.66 170 ASN A N 1
ATOM 1430 C CA . ASN A 1 170 ? 12.677 -14.151 6.754 1.00 57.66 170 ASN A CA 1
ATOM 1431 C C . ASN A 1 170 ? 13.586 -14.687 5.627 1.00 57.66 170 ASN A C 1
ATOM 1433 O O . ASN A 1 170 ? 14.164 -15.765 5.782 1.00 57.66 170 ASN A O 1
ATOM 1437 N N . LYS A 1 171 ? 13.691 -13.973 4.498 1.00 55.97 171 LYS A N 1
ATOM 1438 C CA . LYS A 1 171 ? 14.562 -14.296 3.355 1.00 55.97 171 LYS A CA 1
ATOM 1439 C C . LYS A 1 171 ? 15.818 -13.434 3.349 1.00 55.97 171 LYS A C 1
ATOM 1441 O O . LYS A 1 171 ? 16.878 -13.988 2.984 1.00 55.97 171 LYS A O 1
#

Secondary structure (DSSP, 8-state):
-HHHHHHHHHHHHHHHHHIIIIISSTTTHHHHTTS---HHHHHHHHHHHHHHHHHSTTT---HHHHHHHHHHHHHHHHHIIIIIGGGHHHHHHHHS--SS--HHHHHHHHHHHHTHHHHHHHHHHHHHHHHHHHHHHHHHHTTTS--HHHH-HHHHTHHHHHTHHHHHHT-